Protein AF-A0A7V4KBK3-F1 (afdb_monomer)

Sequence (94 aa):
PNIQVVQTILKELGKPESLIRFVTDRPGHDLRYAIDSSKIEKELGWKPKVKFEEGIRETIEWYVKNEKWWREILSGEYMRIADNVLSTILSDVQ

Structure (mmCIF, N/CA/C/O backbone):
data_AF-A0A7V4KBK3-F1
#
_entry.id   AF-A0A7V4KBK3-F1
#
loop_
_atom_site.group_PDB
_atom_site.id
_atom_site.type_symbol
_atom_site.label_atom_id
_atom_site.label_alt_id
_atom_site.label_comp_id
_atom_site.label_asym_id
_atom_site.label_entity_id
_atom_site.label_seq_id
_atom_site.pdbx_PDB_ins_code
_atom_site.Cartn_x
_atom_site.Cartn_y
_atom_site.Cartn_z
_atom_site.occupancy
_atom_site.B_iso_or_equiv
_atom_site.auth_seq_id
_atom_site.auth_comp_id
_atom_site.auth_asym_id
_atom_site.auth_atom_id
_atom_site.pdbx_PDB_model_num
ATOM 1 N N . PRO A 1 1 ? -4.357 -11.164 2.224 1.00 69.56 1 PRO A N 1
ATOM 2 C CA . PRO A 1 1 ? -3.046 -11.860 2.135 1.00 69.56 1 PRO A CA 1
ATOM 3 C C . PRO A 1 1 ? -2.164 -11.203 1.065 1.00 69.56 1 PRO A C 1
ATOM 5 O O . PRO A 1 1 ? -2.722 -10.696 0.098 1.00 69.56 1 PRO A O 1
ATOM 8 N N . ASN A 1 2 ? -0.833 -11.205 1.217 1.00 84.56 2 ASN A N 1
ATOM 9 C CA . ASN A 1 2 ? 0.103 -10.473 0.336 1.00 84.56 2 ASN A CA 1
ATOM 10 C C . ASN A 1 2 ? -0.108 -10.754 -1.163 1.00 84.56 2 ASN A C 1
ATOM 12 O O . ASN A 1 2 ? 0.025 -9.856 -1.990 1.00 84.56 2 ASN A O 1
ATOM 16 N N . ILE A 1 3 ? -0.533 -11.972 -1.511 1.00 93.19 3 ILE A N 1
ATOM 17 C CA . ILE A 1 3 ? -0.838 -12.355 -2.894 1.00 93.19 3 ILE A CA 1
ATOM 18 C C . ILE A 1 3 ? -1.954 -11.510 -3.534 1.00 93.19 3 ILE A C 1
ATOM 20 O O . ILE A 1 3 ? -1.848 -11.157 -4.703 1.00 93.19 3 ILE A O 1
ATOM 24 N N . GLN A 1 4 ? -2.975 -11.101 -2.770 1.00 93.56 4 GLN A N 1
ATOM 25 C CA . GLN A 1 4 ? -4.082 -10.279 -3.282 1.00 93.56 4 GLN A CA 1
ATOM 26 C C . GLN A 1 4 ? -3.615 -8.878 -3.697 1.00 93.56 4 GLN A C 1
ATOM 28 O O . GLN A 1 4 ? -4.167 -8.298 -4.632 1.00 93.56 4 GLN A O 1
ATOM 33 N N . VAL A 1 5 ? -2.579 -8.345 -3.039 1.00 95.56 5 VAL A N 1
ATOM 34 C CA . VAL A 1 5 ? -1.977 -7.057 -3.414 1.00 95.56 5 VAL A CA 1
ATOM 35 C C . VAL A 1 5 ? -1.296 -7.188 -4.776 1.00 95.56 5 VAL A C 1
ATOM 37 O O . VAL A 1 5 ? -1.544 -6.381 -5.666 1.00 95.56 5 VAL A O 1
ATOM 40 N N . VAL A 1 6 ? -0.511 -8.253 -4.978 1.00 95.81 6 VAL A N 1
ATOM 41 C CA . VAL A 1 6 ? 0.165 -8.527 -6.259 1.00 95.81 6 VAL A CA 1
ATOM 42 C C . VAL A 1 6 ? -0.845 -8.754 -7.385 1.00 95.81 6 VAL A C 1
ATOM 44 O O . VAL A 1 6 ? -0.700 -8.182 -8.462 1.00 95.81 6 VAL A O 1
ATOM 47 N N . GLN A 1 7 ? -1.897 -9.537 -7.136 1.00 96.31 7 GLN A N 1
ATOM 48 C CA . GLN A 1 7 ? -2.970 -9.770 -8.108 1.00 96.31 7 GLN A CA 1
ATOM 49 C C . GLN A 1 7 ? -3.685 -8.470 -8.490 1.00 96.31 7 GLN A C 1
ATOM 51 O O . GLN A 1 7 ? -3.927 -8.231 -9.672 1.00 96.31 7 GLN A O 1
ATOM 56 N N . THR A 1 8 ? -3.964 -7.597 -7.514 1.00 95.75 8 THR A N 1
ATOM 57 C CA . THR A 1 8 ? -4.534 -6.266 -7.775 1.00 95.75 8 THR A CA 1
ATOM 58 C C . THR A 1 8 ? -3.615 -5.440 -8.674 1.00 95.75 8 THR A C 1
ATOM 60 O O . THR A 1 8 ? -4.077 -4.904 -9.676 1.00 95.75 8 THR A O 1
ATOM 63 N N . ILE A 1 9 ? -2.310 -5.402 -8.387 1.00 96.94 9 ILE A N 1
ATOM 64 C CA . ILE A 1 9 ? -1.335 -4.671 -9.212 1.00 96.94 9 ILE A CA 1
ATOM 65 C C . ILE A 1 9 ? -1.314 -5.198 -10.652 1.00 96.94 9 ILE A C 1
ATOM 67 O O . ILE A 1 9 ? -1.377 -4.415 -11.598 1.00 96.94 9 ILE A O 1
ATOM 71 N N . LEU A 1 10 ? -1.251 -6.520 -10.836 1.00 97.69 10 LEU A N 1
ATOM 72 C CA . LEU A 1 10 ? -1.236 -7.128 -12.168 1.00 97.69 10 LEU A CA 1
ATOM 73 C C . LEU A 1 10 ? -2.523 -6.826 -12.936 1.00 97.69 10 LEU A C 1
ATOM 75 O O . LEU A 1 10 ? -2.455 -6.462 -14.109 1.00 97.69 10 LEU A O 1
ATOM 79 N N . LYS A 1 11 ? -3.678 -6.909 -12.270 1.00 96.75 11 LYS A N 1
ATOM 80 C CA . LYS A 1 11 ? -4.974 -6.573 -12.859 1.00 96.75 11 LYS A CA 1
ATOM 81 C C . LYS A 1 11 ? -5.029 -5.117 -13.325 1.00 96.75 11 LYS A C 1
ATOM 83 O O . LYS A 1 11 ? -5.375 -4.882 -14.479 1.00 96.75 11 LYS A O 1
ATOM 88 N N . GLU A 1 12 ? -4.673 -4.160 -12.467 1.00 96.25 12 GLU A N 1
ATOM 89 C CA . GLU A 1 12 ? -4.701 -2.728 -12.813 1.00 96.25 1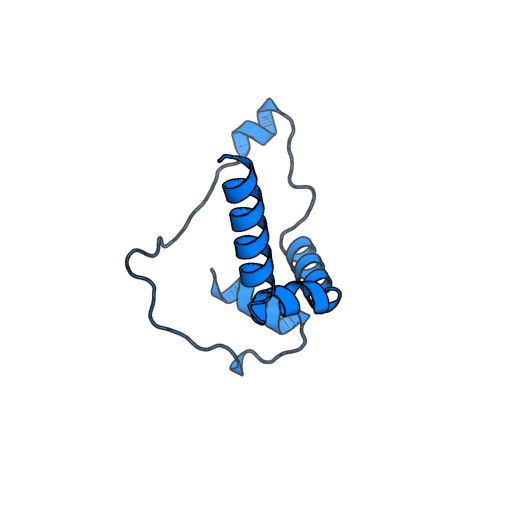2 GLU A CA 1
ATOM 90 C C . GLU A 1 12 ? -3.709 -2.393 -13.947 1.00 96.25 12 GLU A C 1
ATOM 92 O O . GLU A 1 12 ? -3.978 -1.520 -14.765 1.00 96.25 12 GLU A O 1
ATOM 97 N N . LEU A 1 13 ? -2.595 -3.127 -14.061 1.00 97.12 13 LEU A N 1
ATOM 98 C CA . LEU A 1 13 ? -1.615 -2.973 -15.147 1.00 97.12 13 LEU A CA 1
ATOM 99 C C . LEU A 1 13 ? -1.932 -3.796 -16.413 1.00 97.12 13 LEU A C 1
ATOM 101 O O . LEU A 1 13 ? -1.135 -3.792 -17.358 1.00 97.12 13 LEU A O 1
ATOM 105 N N . GLY A 1 14 ? -3.041 -4.542 -16.440 1.00 97.50 14 GLY A N 1
ATOM 106 C CA . GLY A 1 14 ? -3.398 -5.418 -17.561 1.00 97.50 14 GLY A CA 1
ATOM 107 C C . GLY A 1 14 ? -2.372 -6.531 -17.817 1.00 97.50 14 GLY A C 1
ATOM 108 O O . GLY A 1 14 ? -2.069 -6.855 -18.967 1.00 97.50 14 GLY A O 1
ATOM 109 N N . LYS A 1 15 ? -1.780 -7.086 -16.756 1.00 98.00 15 LYS A N 1
ATOM 110 C CA . LYS A 1 15 ? -0.750 -8.1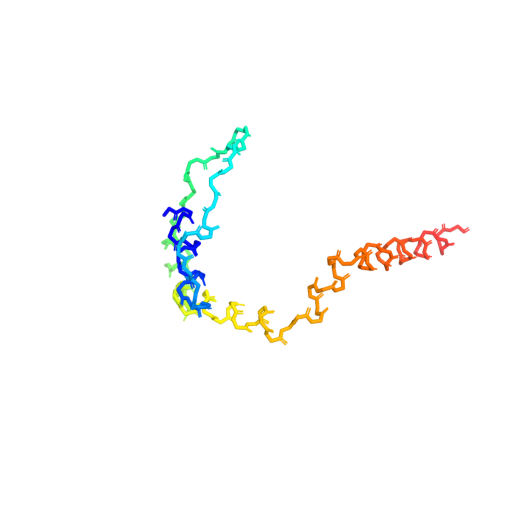31 -16.808 1.00 98.00 15 LYS A CA 1
ATOM 111 C C . LYS A 1 15 ? -1.289 -9.478 -16.316 1.00 98.00 15 LYS A C 1
ATOM 113 O O . LYS A 1 15 ? -2.136 -9.512 -15.426 1.00 98.00 15 LYS A O 1
ATOM 118 N N . PRO A 1 16 ? -0.795 -10.602 -16.862 1.00 97.75 16 PRO A N 1
ATOM 119 C CA . PRO A 1 16 ? -1.250 -11.919 -16.442 1.00 97.75 16 PRO A CA 1
ATOM 120 C C . PRO A 1 16 ? -0.639 -12.329 -15.094 1.00 97.75 16 PRO A C 1
ATOM 122 O O . PRO A 1 16 ? 0.526 -12.045 -14.811 1.00 97.75 16 PRO A O 1
ATOM 125 N N . GLU A 1 17 ? -1.390 -13.103 -14.305 1.00 97.69 17 GLU A N 1
ATOM 126 C CA . GLU A 1 17 ? -0.906 -13.702 -13.047 1.00 97.69 17 GLU A CA 1
ATOM 127 C C . GLU A 1 17 ? 0.257 -14.690 -13.249 1.00 97.69 17 GLU A C 1
ATOM 129 O O . GLU A 1 17 ? 0.991 -14.986 -12.309 1.00 97.69 17 GLU A O 1
ATOM 134 N N . SER A 1 18 ? 0.514 -15.138 -14.484 1.00 97.69 18 SER A N 1
ATOM 135 C CA . SER A 1 18 ? 1.669 -15.981 -14.826 1.00 97.69 18 SER A CA 1
ATOM 136 C C . SER A 1 18 ? 3.030 -15.310 -14.588 1.00 97.69 18 SER A C 1
ATOM 138 O O . SER A 1 18 ? 4.054 -16.002 -14.589 1.00 97.69 18 SER A O 1
ATOM 140 N N . LEU A 1 19 ? 3.060 -13.991 -14.362 1.00 96.62 19 LEU A N 1
ATOM 141 C CA . LEU A 1 19 ? 4.256 -13.250 -13.949 1.00 96.62 19 LEU A CA 1
ATOM 142 C C . LEU A 1 19 ? 4.608 -13.438 -12.466 1.00 96.62 19 LEU A C 1
ATOM 144 O O . LEU A 1 19 ? 5.721 -13.101 -12.066 1.00 96.62 19 LEU A O 1
ATOM 148 N N . ILE A 1 20 ? 3.704 -13.986 -11.649 1.00 95.88 20 ILE A N 1
ATOM 149 C CA . ILE A 1 20 ? 3.972 -14.242 -10.233 1.00 95.88 20 ILE A CA 1
ATOM 150 C C . ILE A 1 20 ? 5.052 -15.326 -10.109 1.00 95.88 20 ILE A C 1
ATOM 152 O O . ILE A 1 20 ? 5.019 -16.373 -10.767 1.00 95.88 20 ILE A O 1
ATOM 156 N N . ARG A 1 21 ? 6.039 -15.062 -9.251 1.00 94.38 21 ARG A N 1
ATOM 157 C CA . ARG A 1 21 ? 7.101 -15.998 -8.879 1.00 94.38 21 ARG A CA 1
ATOM 158 C C . ARG A 1 21 ? 7.175 -16.061 -7.365 1.00 94.38 21 ARG A C 1
ATOM 160 O O . ARG A 1 21 ? 7.386 -15.044 -6.711 1.00 94.38 21 ARG A O 1
ATOM 167 N N . PHE A 1 22 ? 6.988 -17.255 -6.820 1.00 92.75 22 PHE A N 1
ATOM 168 C CA . PHE A 1 22 ? 7.208 -17.495 -5.403 1.00 92.75 22 PHE A CA 1
ATOM 169 C C . PHE A 1 22 ? 8.709 -17.591 -5.158 1.00 92.75 22 PHE A C 1
ATOM 171 O O . PHE A 1 22 ? 9.416 -18.313 -5.860 1.00 92.75 22 PHE A O 1
ATOM 178 N N . VAL A 1 23 ? 9.182 -16.832 -4.182 1.00 90.69 23 VAL A N 1
ATOM 179 C CA . VAL A 1 23 ? 10.573 -16.835 -3.732 1.00 90.69 23 VAL A CA 1
ATOM 180 C C . VAL A 1 23 ? 10.631 -17.388 -2.316 1.00 90.69 23 VAL A C 1
ATOM 182 O O . VAL A 1 23 ? 9.608 -17.442 -1.630 1.00 90.69 23 VAL A O 1
ATOM 185 N N . THR A 1 24 ? 11.817 -17.817 -1.888 1.00 91.31 24 THR A N 1
ATOM 186 C CA . THR A 1 24 ? 12.040 -18.270 -0.513 1.00 91.31 24 THR A CA 1
ATOM 187 C C . THR A 1 24 ? 11.593 -17.195 0.470 1.00 91.31 24 THR A C 1
ATOM 189 O O . THR A 1 24 ? 11.909 -16.017 0.294 1.00 91.31 24 THR A O 1
ATOM 192 N N . ASP A 1 25 ? 10.853 -17.610 1.494 1.00 89.50 25 ASP A N 1
ATOM 193 C CA . ASP A 1 25 ? 10.341 -16.689 2.499 1.00 89.50 25 ASP A CA 1
ATOM 194 C C . ASP A 1 25 ? 11.473 -16.095 3.351 1.00 89.50 25 ASP A C 1
ATOM 196 O O . ASP A 1 25 ? 12.544 -16.691 3.517 1.00 89.50 25 ASP A O 1
ATOM 200 N N . ARG A 1 26 ? 11.240 -14.904 3.902 1.00 90.50 26 ARG A N 1
ATOM 201 C CA . ARG A 1 26 ? 12.211 -14.234 4.768 1.00 90.50 26 ARG A CA 1
ATOM 202 C C . ARG A 1 26 ? 12.241 -14.931 6.138 1.00 90.50 26 ARG A C 1
ATOM 204 O O . ARG A 1 26 ? 11.184 -15.104 6.744 1.00 90.50 26 ARG A O 1
ATOM 211 N N . PRO A 1 27 ? 13.422 -15.259 6.697 1.00 92.75 27 PRO A N 1
ATOM 212 C CA . PRO A 1 27 ? 13.509 -15.732 8.076 1.00 92.75 27 PRO A CA 1
ATOM 213 C C . PRO A 1 27 ? 12.869 -14.729 9.048 1.00 92.75 27 PRO A C 1
ATOM 215 O O . PRO A 1 27 ? 13.216 -13.546 9.033 1.00 92.75 27 PRO A O 1
ATOM 218 N N . GLY A 1 28 ? 11.937 -15.200 9.880 1.00 89.88 28 GLY A N 1
ATOM 219 C CA . GLY A 1 28 ? 11.215 -14.358 10.840 1.00 89.88 28 GLY A CA 1
ATOM 220 C C . GLY A 1 28 ? 10.117 -13.481 10.228 1.00 89.88 28 GLY A C 1
ATOM 221 O O . GLY A 1 28 ? 9.812 -12.428 10.776 1.00 89.88 28 GLY A O 1
ATOM 222 N N . HIS A 1 29 ? 9.546 -13.863 9.082 1.00 89.12 29 HIS A N 1
ATOM 223 C CA . HIS A 1 29 ? 8.407 -13.151 8.508 1.00 89.12 29 HIS A CA 1
ATOM 224 C C . HIS A 1 29 ? 7.155 -13.319 9.382 1.00 89.12 29 HIS A C 1
ATOM 226 O O . HIS A 1 29 ? 6.608 -14.415 9.512 1.00 89.12 29 HIS A O 1
ATOM 232 N N . ASP A 1 30 ? 6.697 -12.216 9.975 1.00 91.06 30 ASP A N 1
ATOM 233 C CA . ASP A 1 30 ? 5.453 -12.196 10.738 1.00 91.06 30 ASP A CA 1
ATOM 234 C C . ASP A 1 30 ? 4.250 -12.467 9.825 1.00 91.06 30 ASP A C 1
ATOM 236 O O . ASP A 1 30 ? 4.079 -11.850 8.774 1.00 91.06 30 ASP A O 1
ATOM 240 N N . LEU A 1 31 ? 3.379 -13.386 10.251 1.00 87.50 31 LEU A N 1
ATOM 241 C CA . LEU A 1 31 ? 2.263 -13.868 9.431 1.00 87.50 31 LEU A CA 1
ATOM 242 C C . LEU A 1 31 ? 1.177 -12.811 9.203 1.00 87.50 31 LEU A C 1
ATOM 244 O O . LEU A 1 31 ? 0.530 -12.790 8.152 1.00 87.50 31 LEU A O 1
ATOM 248 N N . ARG A 1 32 ? 0.902 -11.981 10.215 1.00 92.31 32 ARG A N 1
ATOM 249 C CA . ARG A 1 32 ? -0.191 -11.009 10.171 1.00 92.31 32 ARG A CA 1
ATOM 250 C C . ARG A 1 32 ? 0.029 -9.870 11.153 1.00 92.31 32 ARG A C 1
ATOM 252 O O . ARG A 1 32 ? 0.110 -10.094 12.356 1.00 92.31 32 ARG A O 1
ATOM 259 N N . TYR A 1 33 ? -0.061 -8.653 10.632 1.00 93.12 33 TYR A N 1
ATOM 260 C CA . TYR A 1 33 ? -0.311 -7.461 11.432 1.00 93.12 33 TYR A CA 1
ATOM 261 C C . TYR A 1 33 ? -1.772 -7.040 11.291 1.00 93.12 33 TYR A C 1
ATOM 263 O O . TYR A 1 33 ? -2.360 -7.117 10.209 1.00 93.12 33 TYR A O 1
ATOM 271 N N . ALA A 1 34 ? -2.366 -6.609 12.397 1.00 94.94 34 ALA A N 1
ATOM 272 C CA . ALA A 1 34 ? -3.695 -6.023 12.431 1.00 94.94 34 ALA A CA 1
ATOM 273 C C . ALA A 1 34 ? -3.724 -4.940 13.510 1.00 94.94 34 ALA A C 1
ATOM 275 O O . ALA A 1 34 ? -3.137 -5.110 14.577 1.00 94.94 34 ALA A O 1
ATOM 276 N N . ILE A 1 35 ? -4.402 -3.834 13.218 1.00 96.06 35 ILE A N 1
ATOM 277 C CA . ILE A 1 35 ? -4.575 -2.708 14.134 1.00 96.06 35 ILE A CA 1
ATOM 278 C C . ILE A 1 35 ? -6.074 -2.511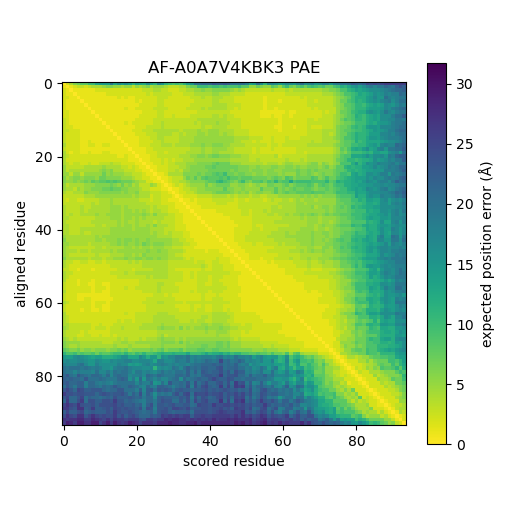 14.342 1.00 96.06 35 ILE A C 1
ATOM 280 O O . ILE A 1 35 ? -6.834 -2.516 13.376 1.00 96.06 35 ILE A O 1
ATOM 284 N N . ASP A 1 36 ? -6.480 -2.327 15.597 1.00 97.00 36 ASP A N 1
ATOM 285 C CA . ASP A 1 36 ? -7.809 -1.829 15.946 1.00 97.00 36 ASP A CA 1
ATOM 286 C C . ASP A 1 36 ? -7.776 -0.293 16.001 1.00 97.00 36 ASP A C 1
ATOM 288 O O . ASP A 1 36 ? -7.137 0.301 16.873 1.00 97.00 36 ASP A O 1
ATOM 292 N N . SER A 1 37 ? -8.454 0.354 15.053 1.00 96.88 37 SER A N 1
ATOM 293 C CA . SER A 1 37 ? -8.560 1.814 14.957 1.00 96.88 37 SER A CA 1
ATOM 294 C C . SER A 1 37 ? -9.685 2.413 15.810 1.00 96.88 37 SER A C 1
ATOM 296 O O . SER A 1 37 ? -9.848 3.633 15.834 1.00 96.88 37 SER A O 1
ATOM 298 N N . SER A 1 38 ? -10.427 1.609 16.580 1.00 98.00 38 SER A N 1
ATOM 299 C CA . SER A 1 38 ? -11.604 2.070 17.332 1.00 98.00 38 SER A CA 1
ATOM 300 C C . SER A 1 38 ? -11.320 3.251 18.263 1.00 98.00 38 SER A C 1
ATOM 302 O O . SER A 1 38 ? -12.185 4.104 18.455 1.00 98.00 38 SER A O 1
ATOM 304 N N . LYS A 1 39 ? -10.125 3.318 18.866 1.00 98.19 39 LYS A N 1
ATOM 305 C CA . LYS A 1 39 ? -9.771 4.400 19.795 1.00 98.19 39 LYS A CA 1
ATOM 306 C C . LYS A 1 39 ? -9.690 5.754 19.087 1.00 98.19 39 LYS A C 1
ATOM 308 O O . LYS A 1 39 ? -10.338 6.702 19.516 1.00 98.19 39 LYS A O 1
ATOM 313 N N . ILE A 1 40 ? -8.936 5.836 17.990 1.00 98.31 40 ILE A N 1
ATOM 314 C CA . ILE A 1 40 ? -8.747 7.092 17.251 1.00 98.31 40 ILE A CA 1
ATOM 315 C C . ILE A 1 40 ? -10.043 7.539 16.558 1.00 98.31 40 ILE A C 1
ATOM 317 O O . ILE A 1 40 ? -10.330 8.735 16.491 1.00 98.31 40 ILE A O 1
ATOM 321 N N . GLU A 1 41 ? -10.868 6.586 16.118 1.00 98.12 41 GLU A N 1
ATOM 322 C CA . GLU A 1 41 ? -12.192 6.867 15.561 1.00 98.12 41 GLU A CA 1
ATOM 323 C C . GLU A 1 41 ? -13.130 7.495 16.597 1.00 98.12 41 GLU A C 1
ATOM 325 O O . GLU A 1 41 ? -13.825 8.463 16.292 1.00 98.12 41 GLU A O 1
ATOM 330 N N . LYS A 1 42 ? -13.137 6.975 17.832 1.00 98.31 42 LYS A N 1
ATOM 331 C CA . LYS A 1 42 ? -14.003 7.468 18.914 1.00 98.31 42 LYS A CA 1
ATOM 332 C C . LYS A 1 42 ? -13.513 8.778 19.517 1.00 98.31 42 LYS A C 1
ATOM 334 O O . LYS A 1 42 ? -14.319 9.671 19.748 1.00 98.31 42 LYS A O 1
ATOM 339 N N . GLU A 1 43 ? -12.218 8.881 19.801 1.00 98.50 43 GLU A N 1
ATOM 340 C CA . GLU A 1 43 ? -11.663 10.014 20.550 1.00 98.50 43 GLU A CA 1
ATOM 341 C C . GLU A 1 43 ? -11.407 11.232 19.662 1.00 98.50 43 GLU A C 1
ATOM 343 O O . GLU A 1 43 ? -11.595 12.360 20.108 1.00 98.50 43 GLU A O 1
ATOM 348 N N . LEU A 1 44 ? -10.999 11.017 18.406 1.00 98.38 44 LEU A N 1
ATOM 349 C CA . LEU A 1 44 ? -10.606 12.099 17.496 1.00 98.38 44 LEU A CA 1
ATOM 350 C C .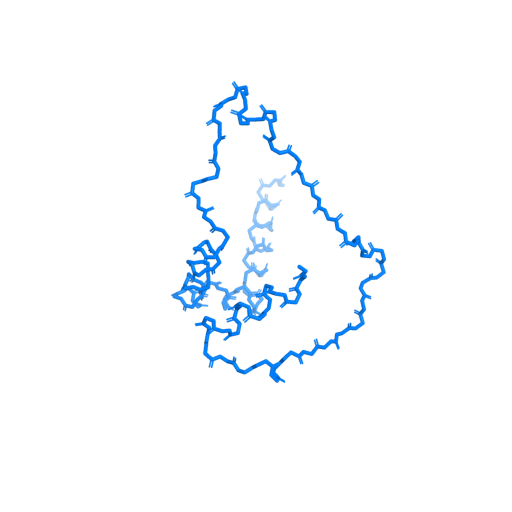 LEU A 1 44 ? -11.522 12.226 16.273 1.00 98.38 44 LEU A C 1
ATOM 352 O O . LEU A 1 44 ? -11.311 13.108 15.442 1.00 98.38 44 LEU A O 1
ATOM 356 N N . GLY A 1 45 ? -12.512 11.342 16.116 1.00 97.69 45 GLY A N 1
ATOM 357 C CA . GLY A 1 45 ? -13.396 11.340 14.947 1.00 97.69 45 GLY A CA 1
ATOM 358 C C . GLY A 1 45 ? -12.683 10.991 13.638 1.00 97.69 45 GLY A C 1
ATOM 359 O O . GLY A 1 45 ? -13.238 11.217 12.560 1.00 97.69 45 GLY A O 1
ATOM 360 N N . TRP A 1 46 ? -11.453 10.469 13.706 1.00 98.06 46 TRP A N 1
ATOM 361 C CA . TRP A 1 46 ? -10.703 10.073 12.520 1.00 98.06 46 TRP A CA 1
ATOM 362 C C . TRP A 1 46 ? -11.441 8.957 11.787 1.00 98.06 46 TRP A C 1
ATOM 364 O O . TRP A 1 46 ? -11.971 8.047 12.413 1.00 98.06 46 TRP A O 1
ATOM 374 N N . LYS A 1 47 ? -11.447 9.005 10.456 1.00 96.62 47 LYS A N 1
ATOM 375 C CA . LYS A 1 47 ? -11.911 7.912 9.599 1.00 96.62 47 LYS A CA 1
ATOM 376 C C . LYS A 1 47 ? -11.016 7.825 8.366 1.00 96.62 47 LYS A C 1
ATOM 378 O O . LYS A 1 47 ? -10.557 8.873 7.892 1.00 96.62 47 LYS A O 1
ATOM 383 N N . PRO A 1 48 ? -10.785 6.621 7.813 1.00 95.69 48 PRO A N 1
ATOM 384 C CA . PRO A 1 48 ? -10.093 6.494 6.541 1.00 95.69 48 PRO A CA 1
ATOM 385 C C . PRO A 1 48 ? -10.887 7.236 5.462 1.00 95.69 48 PRO A C 1
ATOM 387 O O . PRO A 1 48 ? -12.081 7.002 5.280 1.00 95.69 48 PRO A O 1
ATOM 390 N N . LYS A 1 49 ? -10.221 8.159 4.765 1.00 96.88 49 LYS A N 1
ATOM 391 C CA . LYS A 1 49 ? -10.826 8.917 3.659 1.00 96.88 49 LYS A CA 1
ATOM 392 C C . LYS A 1 49 ? -10.789 8.159 2.335 1.00 96.88 49 LYS A C 1
ATOM 394 O O . LYS A 1 49 ? -11.613 8.425 1.475 1.00 96.88 49 LYS A O 1
ATOM 399 N N . VAL A 1 50 ? -9.838 7.238 2.196 1.00 97.00 50 VAL A N 1
ATOM 400 C CA . VAL A 1 50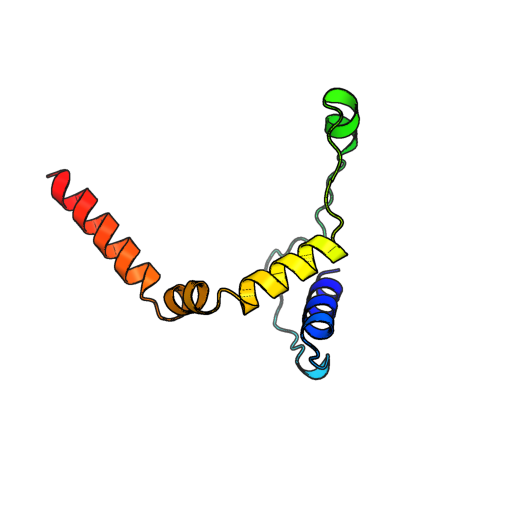 ? -9.532 6.519 0.958 1.00 97.00 50 VAL A CA 1
ATOM 401 C C . VAL A 1 50 ? -9.641 5.026 1.232 1.00 97.00 50 VAL A C 1
ATOM 403 O O . VAL A 1 50 ? -9.120 4.535 2.239 1.00 97.00 50 VAL A O 1
ATOM 406 N N . LYS A 1 51 ? -10.342 4.305 0.355 1.00 95.81 51 LYS A N 1
ATOM 407 C CA . LYS A 1 51 ? -10.414 2.838 0.414 1.00 95.81 51 LYS A CA 1
ATOM 408 C C . LYS A 1 51 ? -9.139 2.228 -0.155 1.00 95.81 51 LYS A C 1
ATOM 410 O O . LYS A 1 51 ? -8.471 2.844 -0.980 1.00 95.81 51 LYS A O 1
ATOM 415 N N . PHE A 1 52 ? -8.819 0.996 0.235 1.00 93.94 52 PHE A N 1
ATOM 416 C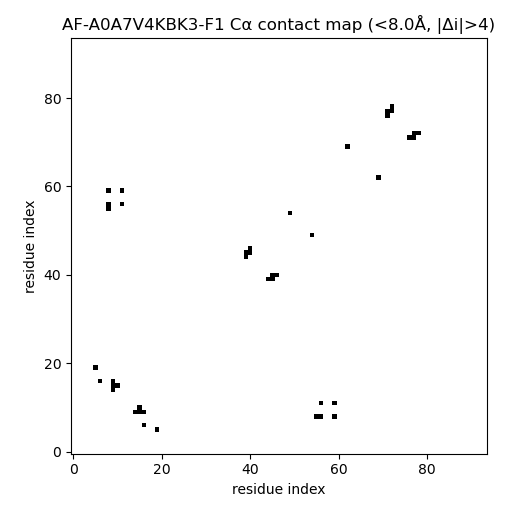 CA . PHE A 1 52 ? -7.612 0.330 -0.255 1.00 93.94 52 PHE A CA 1
ATOM 417 C C . PHE A 1 52 ? -7.581 0.238 -1.788 1.00 93.94 52 PHE A C 1
ATOM 419 O O . PHE A 1 52 ? -6.561 0.551 -2.391 1.00 93.94 52 PHE A O 1
ATOM 426 N N . GLU A 1 53 ? -8.700 -0.127 -2.417 1.00 93.75 53 GLU A N 1
ATOM 427 C CA . GLU A 1 53 ? -8.816 -0.308 -3.870 1.00 93.75 53 GLU A CA 1
ATOM 428 C C . GLU A 1 53 ? -8.607 0.996 -4.652 1.00 93.75 53 GLU A C 1
ATOM 430 O O . GLU A 1 53 ? -8.069 0.987 -5.755 1.00 93.75 53 GLU A O 1
ATOM 435 N N . GLU A 1 54 ? -9.031 2.120 -4.078 1.00 96.50 54 GLU A N 1
ATOM 436 C CA . GL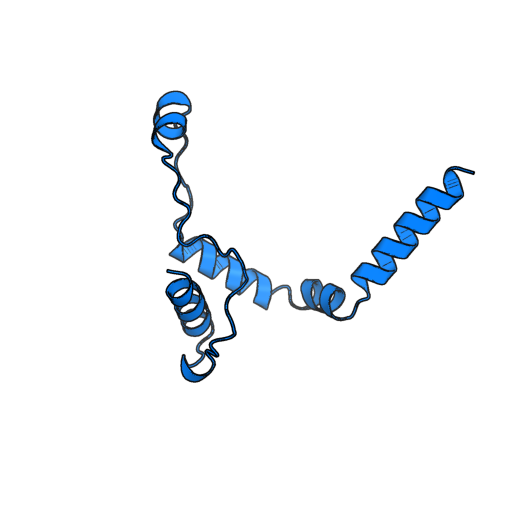U A 1 54 ? -8.827 3.452 -4.647 1.00 96.50 54 GLU A CA 1
ATOM 437 C C . GLU A 1 54 ? -7.367 3.877 -4.481 1.00 96.50 54 GLU A C 1
ATOM 439 O O . GLU A 1 54 ? -6.687 4.163 -5.465 1.00 96.50 54 GLU A O 1
ATOM 444 N N . GLY A 1 55 ? -6.848 3.799 -3.252 1.00 97.62 55 GLY A N 1
ATOM 445 C CA . GLY A 1 55 ? -5.480 4.203 -2.942 1.00 97.62 55 GLY A CA 1
ATOM 446 C C . GLY A 1 55 ? -4.428 3.387 -3.696 1.00 97.62 55 GLY A C 1
ATOM 447 O O . GLY A 1 55 ? -3.439 3.949 -4.167 1.00 97.62 55 GLY A O 1
ATOM 448 N N . ILE A 1 56 ? -4.630 2.074 -3.867 1.00 97.12 56 ILE A N 1
ATOM 449 C CA . ILE A 1 56 ? -3.691 1.235 -4.624 1.00 97.12 56 ILE A CA 1
ATOM 450 C C . ILE A 1 56 ? -3.701 1.579 -6.117 1.00 97.12 56 ILE A C 1
ATOM 452 O O . ILE A 1 56 ? -2.630 1.617 -6.720 1.00 97.12 56 ILE A O 1
ATOM 456 N N . ARG A 1 57 ? -4.861 1.903 -6.707 1.00 96.69 57 ARG A N 1
ATOM 457 C CA . ARG A 1 57 ? -4.944 2.354 -8.103 1.00 96.69 57 ARG A CA 1
ATOM 458 C C . ARG A 1 57 ? -4.210 3.674 -8.296 1.00 96.69 57 ARG A C 1
ATOM 460 O O . ARG A 1 57 ? -3.351 3.764 -9.168 1.00 96.69 57 ARG A O 1
ATOM 467 N N . GLU A 1 58 ? -4.504 4.668 -7.461 1.00 97.94 58 GLU A N 1
ATOM 468 C CA . GLU A 1 58 ? -3.840 5.976 -7.518 1.00 97.94 58 GLU A CA 1
ATOM 469 C C . GLU A 1 58 ? -2.325 5.844 -7.339 1.00 97.94 58 GLU A C 1
ATOM 471 O O . GLU A 1 58 ? -1.550 6.481 -8.052 1.00 97.94 58 GLU A O 1
ATOM 476 N N . THR A 1 59 ? -1.894 4.956 -6.439 1.00 98.31 59 THR A N 1
ATOM 477 C CA . THR A 1 59 ? -0.475 4.647 -6.244 1.00 98.31 59 THR A CA 1
ATOM 478 C C . THR A 1 59 ? 0.138 4.068 -7.518 1.00 98.31 59 THR A C 1
ATOM 480 O O . THR A 1 59 ? 1.161 4.569 -7.980 1.00 98.31 59 THR A O 1
ATOM 483 N N . ILE A 1 60 ? -0.478 3.050 -8.128 1.00 97.81 60 ILE A N 1
ATOM 484 C CA . ILE A 1 60 ? 0.016 2.441 -9.376 1.00 97.81 60 ILE A CA 1
ATOM 485 C C . ILE A 1 60 ? 0.123 3.493 -10.483 1.00 97.81 60 ILE A C 1
ATOM 487 O O . ILE A 1 60 ? 1.165 3.599 -11.134 1.00 97.81 60 ILE A O 1
ATOM 491 N N . GLU A 1 61 ? -0.917 4.306 -10.671 1.00 97.69 61 GLU A N 1
ATOM 492 C CA . GLU A 1 61 ? -0.905 5.388 -11.653 1.00 97.69 61 GLU A CA 1
ATOM 493 C C . GLU A 1 61 ? 0.222 6.387 -11.403 1.00 97.69 61 GLU A C 1
ATOM 495 O O . GLU A 1 61 ? 0.877 6.824 -12.352 1.00 97.69 61 GLU A O 1
ATOM 500 N N . TRP A 1 62 ? 0.464 6.746 -10.142 1.00 98.50 62 TRP A N 1
ATOM 501 C CA . TRP A 1 62 ? 1.549 7.644 -9.781 1.00 98.50 62 TRP A CA 1
ATOM 502 C C . TRP A 1 62 ? 2.903 7.054 -10.185 1.00 98.50 62 TRP A C 1
ATOM 504 O O . TRP A 1 62 ? 3.684 7.745 -10.834 1.00 98.50 62 TRP A O 1
ATOM 514 N N . TYR A 1 63 ? 3.172 5.775 -9.904 1.00 98.19 63 TYR A N 1
ATOM 515 C CA . TYR A 1 63 ? 4.436 5.136 -10.298 1.00 98.19 63 TYR A CA 1
ATOM 516 C C . TYR A 1 63 ? 4.615 5.055 -11.818 1.00 98.19 63 TYR A C 1
ATOM 518 O O . TYR A 1 63 ? 5.727 5.247 -12.309 1.00 98.19 63 TYR A O 1
ATOM 526 N N . VAL A 1 64 ? 3.538 4.814 -12.570 1.00 96.94 64 VAL A N 1
ATOM 527 C CA . VAL A 1 64 ? 3.578 4.819 -14.042 1.00 96.94 64 VAL A CA 1
ATOM 528 C C . VAL A 1 64 ? 3.871 6.225 -14.577 1.00 96.94 64 VAL A C 1
ATOM 530 O O . VAL A 1 64 ? 4.711 6.387 -15.456 1.00 96.94 64 VAL A O 1
ATOM 533 N N . LYS A 1 65 ? 3.220 7.258 -14.029 1.00 98.31 65 LYS A N 1
ATOM 534 C CA . LYS A 1 65 ? 3.391 8.658 -14.460 1.00 98.31 65 LYS A CA 1
ATOM 535 C C . LYS A 1 65 ? 4.743 9.254 -14.042 1.00 98.31 65 LYS A C 1
ATOM 537 O O . LYS A 1 65 ? 5.239 10.156 -14.710 1.00 98.31 65 LYS A O 1
ATOM 542 N N . ASN A 1 66 ? 5.347 8.754 -12.965 1.00 98.00 66 ASN A N 1
ATOM 543 C CA . ASN A 1 66 ? 6.588 9.277 -12.382 1.00 98.00 66 ASN A CA 1
ATOM 544 C C . ASN A 1 66 ? 7.789 8.355 -12.641 1.00 98.00 66 ASN A C 1
ATOM 546 O O . ASN A 1 66 ? 8.655 8.180 -11.788 1.00 98.00 66 ASN A O 1
ATOM 550 N N . GLU A 1 67 ? 7.867 7.783 -13.843 1.00 96.62 67 GLU A N 1
ATOM 551 C CA . GLU A 1 67 ? 8.930 6.858 -14.244 1.00 96.62 67 GLU A CA 1
ATOM 552 C C . GLU A 1 67 ? 10.344 7.404 -14.028 1.00 96.62 67 GLU A C 1
ATOM 554 O O . GLU A 1 67 ? 11.209 6.715 -13.488 1.00 96.62 67 GLU A O 1
ATOM 559 N N . LYS A 1 68 ? 10.566 8.673 -14.380 1.00 94.50 68 LYS A N 1
ATOM 560 C CA . LYS A 1 68 ? 11.854 9.342 -14.174 1.00 94.50 68 LYS A CA 1
ATOM 561 C C . LYS A 1 68 ? 12.317 9.267 -12.713 1.00 94.50 68 LYS A C 1
ATOM 563 O O . LYS A 1 68 ? 13.477 8.956 -12.468 1.00 94.50 68 LYS A O 1
ATOM 568 N N . TRP A 1 69 ? 11.402 9.492 -11.768 1.00 93.81 69 TRP A N 1
ATOM 569 C CA . TRP A 1 69 ? 11.711 9.549 -10.339 1.00 93.81 69 TRP A CA 1
ATOM 570 C C . TRP A 1 69 ? 12.305 8.232 -9.828 1.00 93.81 69 TRP A C 1
ATOM 572 O O . TRP A 1 69 ? 13.387 8.227 -9.248 1.00 93.81 69 TRP A O 1
ATOM 582 N N . TRP A 1 70 ? 11.650 7.094 -10.083 1.00 93.44 70 TRP A N 1
ATOM 583 C CA . TRP A 1 70 ? 12.173 5.813 -9.594 1.00 93.44 70 TRP A CA 1
ATOM 584 C C . TRP A 1 70 ? 13.320 5.275 -10.454 1.00 93.44 70 TRP A C 1
ATOM 586 O O . TRP A 1 70 ? 14.152 4.522 -9.946 1.00 93.44 70 TRP A O 1
ATOM 596 N N . ARG A 1 71 ? 13.427 5.663 -11.733 1.00 91.12 71 ARG A N 1
ATOM 597 C CA . ARG A 1 71 ? 14.575 5.279 -12.572 1.00 91.12 71 ARG A CA 1
ATOM 598 C C . ARG A 1 71 ? 15.892 5.861 -12.074 1.00 91.12 71 ARG A C 1
ATOM 600 O O . ARG A 1 71 ? 16.894 5.157 -12.118 1.00 91.12 71 ARG A O 1
ATOM 607 N N . GLU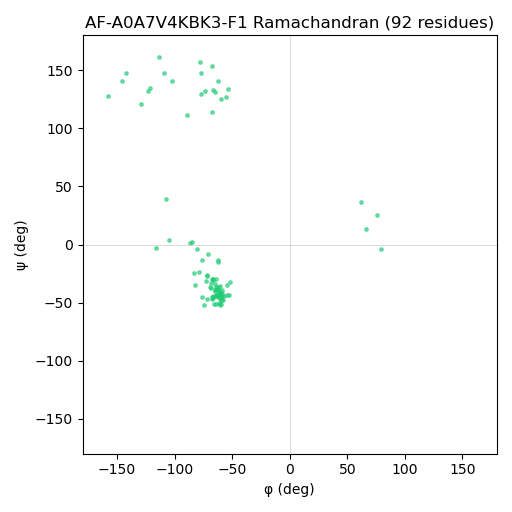 A 1 72 ? 15.886 7.096 -11.581 1.00 90.38 72 GLU A N 1
ATOM 608 C CA . GLU A 1 72 ? 17.066 7.737 -10.978 1.00 90.38 72 GLU A CA 1
ATOM 609 C C . GLU A 1 72 ? 17.498 7.052 -9.669 1.00 90.38 72 GLU A C 1
ATOM 611 O O . GLU A 1 72 ? 18.684 6.994 -9.343 1.00 90.38 72 GLU A O 1
ATOM 616 N N . ILE A 1 73 ? 16.547 6.468 -8.934 1.00 88.12 73 ILE A N 1
ATOM 617 C CA . ILE A 1 73 ? 16.843 5.656 -7.747 1.00 88.12 73 ILE A CA 1
ATOM 618 C C . ILE A 1 73 ? 17.471 4.321 -8.160 1.00 88.12 73 ILE A C 1
ATOM 620 O O . ILE A 1 73 ? 18.505 3.927 -7.621 1.00 88.12 73 ILE A O 1
ATOM 624 N N . LEU A 1 74 ? 16.883 3.639 -9.149 1.00 85.00 74 LEU A N 1
ATOM 625 C CA . LEU A 1 74 ? 17.376 2.345 -9.631 1.00 85.00 74 LEU A CA 1
ATOM 626 C C . LEU A 1 74 ? 18.733 2.427 -10.337 1.00 85.00 74 LEU A C 1
ATOM 628 O O . LEU A 1 74 ? 19.483 1.455 -10.303 1.00 85.00 74 LEU A O 1
ATOM 632 N N . SER A 1 75 ? 19.063 3.553 -10.974 1.00 85.25 75 SER A N 1
ATOM 633 C CA . SER A 1 75 ? 20.359 3.736 -11.639 1.00 85.25 75 SER A CA 1
ATOM 634 C C . SER A 1 75 ? 21.531 3.877 -10.660 1.00 85.25 75 SER A C 1
ATOM 636 O O . SER A 1 75 ? 22.679 3.891 -11.097 1.00 85.25 75 SER A O 1
ATOM 638 N N . GLY A 1 76 ? 21.263 3.994 -9.352 1.00 77.19 76 GLY A N 1
ATOM 639 C CA . GLY A 1 76 ? 22.271 4.274 -8.326 1.00 77.19 76 GLY A CA 1
ATOM 640 C C . GLY A 1 76 ? 22.671 5.750 -8.245 1.00 77.19 76 GLY A C 1
ATOM 641 O O . GLY A 1 76 ? 23.404 6.136 -7.336 1.00 77.19 76 GLY A O 1
ATOM 642 N N . GLU A 1 77 ? 22.147 6.593 -9.139 1.00 73.06 77 GLU A N 1
ATOM 643 C CA . GLU A 1 77 ? 22.405 8.034 -9.163 1.00 73.06 77 GLU A CA 1
ATOM 644 C C . GLU A 1 77 ? 21.906 8.712 -7.882 1.00 73.06 77 GLU A C 1
ATOM 646 O O . GLU A 1 77 ? 22.579 9.580 -7.333 1.00 73.06 77 GLU A O 1
ATOM 651 N N . TYR A 1 78 ? 20.775 8.249 -7.343 1.00 69.81 78 TYR A N 1
ATOM 652 C CA . TYR A 1 78 ? 20.277 8.698 -6.045 1.00 69.81 78 TYR A CA 1
ATOM 653 C C . TYR A 1 78 ? 21.268 8.440 -4.899 1.00 69.81 78 TYR A C 1
ATOM 655 O O . TYR A 1 78 ? 21.496 9.336 -4.090 1.00 69.81 78 TYR A O 1
ATOM 663 N N . 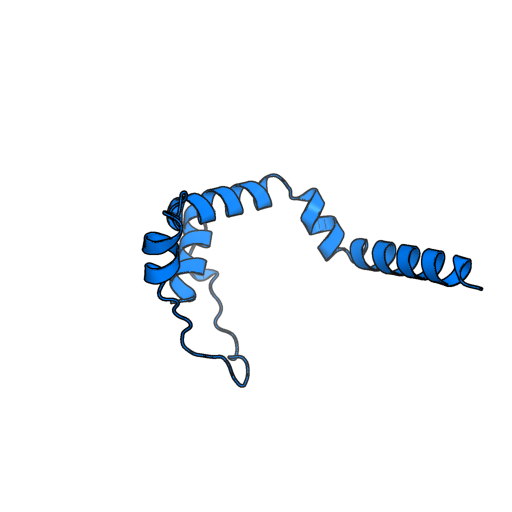MET A 1 79 ? 21.889 7.251 -4.837 1.00 69.44 79 MET A N 1
ATOM 664 C CA . MET A 1 79 ? 22.916 6.973 -3.820 1.00 69.44 79 MET A CA 1
ATOM 665 C C . MET A 1 79 ? 24.142 7.860 -4.029 1.00 69.44 79 MET A C 1
ATOM 667 O O . MET A 1 79 ? 24.637 8.435 -3.071 1.00 69.44 79 MET A O 1
ATOM 671 N N . ARG A 1 80 ? 24.556 8.081 -5.282 1.00 71.50 80 ARG A N 1
ATOM 672 C CA . ARG A 1 80 ? 25.669 8.982 -5.613 1.00 71.50 80 ARG A CA 1
ATOM 673 C C . ARG A 1 80 ? 25.411 10.428 -5.174 1.00 71.50 80 ARG A C 1
ATOM 675 O O . ARG A 1 80 ? 26.309 11.078 -4.647 1.00 71.50 80 ARG A O 1
ATOM 682 N N . ILE A 1 81 ? 24.194 10.939 -5.370 1.00 71.75 81 ILE A N 1
ATOM 683 C CA . ILE A 1 81 ? 23.789 12.271 -4.896 1.00 71.75 81 ILE A CA 1
ATOM 684 C C . ILE A 1 81 ? 23.753 12.308 -3.366 1.00 71.75 81 ILE A C 1
ATOM 686 O O . ILE A 1 81 ? 24.282 13.248 -2.779 1.00 71.75 81 ILE A O 1
ATOM 690 N N . ALA A 1 82 ? 23.161 11.299 -2.721 1.00 70.31 82 ALA A N 1
ATOM 691 C CA . ALA A 1 82 ? 23.089 11.218 -1.265 1.00 70.31 82 ALA A CA 1
ATOM 692 C C . ALA A 1 82 ? 24.488 11.181 -0.626 1.00 70.31 82 ALA A C 1
ATOM 694 O O . ALA A 1 82 ? 24.737 11.928 0.317 1.00 70.31 82 ALA A O 1
ATOM 695 N N . ASP A 1 83 ? 25.408 10.395 -1.189 1.00 74.06 83 ASP A N 1
ATOM 696 C CA . ASP A 1 83 ? 26.802 10.305 -0.750 1.00 74.06 83 ASP A CA 1
ATOM 697 C C . ASP A 1 83 ? 27.540 11.637 -0.936 1.00 74.06 83 ASP A C 1
ATOM 699 O O . ASP A 1 83 ? 28.224 12.097 -0.023 1.00 74.06 83 ASP A O 1
ATOM 703 N N . ASN A 1 84 ? 27.356 12.305 -2.082 1.00 75.50 84 ASN A N 1
ATOM 704 C CA . ASN A 1 84 ? 27.954 13.616 -2.339 1.00 75.50 84 ASN A CA 1
ATOM 705 C C . ASN A 1 84 ? 27.446 14.674 -1.350 1.00 75.50 84 ASN A C 1
ATOM 707 O O . ASN A 1 84 ? 28.251 15.402 -0.778 1.00 75.50 84 ASN A O 1
ATOM 711 N N . VAL A 1 85 ? 26.136 14.730 -1.095 1.00 72.88 85 VAL A N 1
ATOM 712 C CA . VAL A 1 85 ? 25.548 15.661 -0.118 1.00 72.88 85 VAL A CA 1
ATOM 713 C C . VAL A 1 85 ? 26.068 15.378 1.289 1.00 72.88 85 VAL A C 1
ATOM 715 O O . VAL A 1 85 ? 26.448 16.314 1.990 1.00 72.88 85 VAL A O 1
ATOM 718 N N . LEU A 1 86 ? 26.149 14.105 1.694 1.00 68.81 86 LEU A N 1
ATOM 719 C CA . LEU A 1 86 ? 26.743 13.733 2.978 1.00 68.81 86 LEU A CA 1
ATOM 720 C C . LEU A 1 86 ? 28.207 14.179 3.053 1.00 68.81 86 LEU A C 1
ATOM 722 O O . LEU A 1 86 ? 28.623 14.734 4.062 1.00 68.81 86 LEU A O 1
ATOM 726 N N . SER A 1 87 ? 28.973 13.979 1.978 1.00 71.81 87 SER A N 1
ATOM 727 C CA . SER A 1 87 ? 30.385 14.363 1.920 1.00 71.81 87 SER A CA 1
ATOM 728 C C . SER A 1 87 ? 30.591 15.878 2.014 1.00 71.81 87 SER A C 1
ATOM 730 O O . SER A 1 87 ? 31.488 16.309 2.729 1.00 71.81 87 SER A O 1
ATOM 732 N N . THR A 1 88 ? 29.731 16.683 1.376 1.00 72.94 88 THR A N 1
ATOM 733 C CA . THR A 1 88 ? 29.757 18.153 1.460 1.00 72.94 88 THR A CA 1
ATOM 734 C C . THR A 1 88 ? 29.394 18.641 2.860 1.00 72.94 88 THR A C 1
ATOM 736 O O . THR A 1 88 ? 30.092 19.470 3.432 1.00 72.94 88 THR A O 1
ATOM 739 N N . ILE A 1 89 ? 28.347 18.073 3.464 1.00 72.38 89 ILE A N 1
ATOM 740 C CA . ILE A 1 89 ? 27.958 18.415 4.839 1.00 72.38 89 ILE A CA 1
ATOM 741 C C . ILE A 1 89 ? 29.077 18.055 5.825 1.00 72.38 89 ILE A C 1
ATOM 743 O O . ILE A 1 89 ? 29.330 18.801 6.763 1.00 72.38 89 ILE A O 1
ATOM 747 N N . LEU A 1 90 ? 29.759 16.925 5.622 1.00 67.31 90 LEU A N 1
ATOM 748 C CA . LEU A 1 90 ? 30.869 16.504 6.476 1.00 67.31 90 LEU A CA 1
ATOM 749 C C . LEU A 1 90 ? 32.141 17.337 6.253 1.00 67.31 90 LEU A C 1
ATOM 751 O O . LEU A 1 90 ? 32.880 17.540 7.214 1.00 67.31 90 LEU A O 1
ATOM 755 N N . SER A 1 91 ? 32.390 17.844 5.039 1.00 70.00 91 SER A N 1
ATOM 756 C CA . SER A 1 91 ? 33.525 18.740 4.771 1.00 70.00 91 SER A CA 1
ATOM 757 C C . SER A 1 91 ? 33.350 20.134 5.369 1.00 70.00 91 SER A C 1
ATOM 759 O O . SER A 1 91 ? 34.344 20.761 5.706 1.00 70.00 91 SER A O 1
ATOM 761 N N . ASP A 1 92 ? 32.110 20.598 5.545 1.00 63.62 92 ASP A N 1
ATOM 762 C CA . ASP A 1 92 ? 31.804 21.904 6.149 1.00 63.62 92 ASP A CA 1
ATOM 763 C C . ASP A 1 92 ? 31.865 21.889 7.696 1.00 63.62 92 ASP A C 1
ATOM 765 O O . ASP A 1 92 ? 31.685 22.922 8.342 1.00 63.62 92 ASP A O 1
ATOM 769 N N . VAL A 1 93 ? 32.094 20.716 8.306 1.00 59.44 93 VAL A N 1
ATOM 770 C CA . VAL A 1 93 ? 32.183 20.508 9.768 1.00 59.44 93 VAL A CA 1
ATOM 771 C C . VAL A 1 93 ? 33.641 20.310 10.244 1.00 59.44 93 VAL A C 1
ATOM 773 O O . VAL A 1 93 ? 33.880 20.098 11.435 1.00 59.44 93 VAL A O 1
ATOM 776 N N . GLN A 1 94 ? 34.629 20.431 9.347 1.00 46.44 94 GLN A N 1
ATOM 777 C CA . GLN A 1 94 ? 36.063 20.544 9.670 1.00 46.44 94 GLN A CA 1
ATOM 778 C C . GLN A 1 94 ? 36.574 21.967 9.450 1.00 46.44 94 GLN A C 1
ATOM 780 O O . GLN A 1 94 ? 37.438 22.387 10.254 1.00 46.44 94 GLN A O 1
#

Nearest PDB structures (foldseek):
  2hun-assembly1_B  TM=9.739E-01  e=6.341E-05  Pyrococcus horikoshii OT3
  2hun-assembly1_A  TM=8.840E-01  e=1.143E-04  Pyrococcus horikoshii OT3

Secondary structure (DSSP, 8-state):
-HHHHHHHHHHHTT--GGG----PPPTT--S------HHHHHHH----SS-HHHHHHHHHHHHHHTHHHHHHHHTSHHHHHHHHHHHHHHHTT-

InterPro domains:
  IPR016040 NAD(P)-binding domain [PF16363] (11-59)
  IPR036291 NAD(P)-binding domain superfamily [SSF51735] (3-83)

Solvent-accessible surface area (backbone atoms only — not comparable to full-atom values): 6032 Å² total; per-residue (Å²): 109,78,65,58,58,55,52,49,53,29,55,78,70,76,44,68,76,85,75,68,74,92,70,87,78,64,91,86,66,80,91,77,88,85,83,86,59,65,63,51,34,70,78,70,65,52,70,85,90,66,54,70,75,55,51,52,50,54,49,52,52,48,54,67,76,41,46,70,65,58,48,41,50,72,70,46,52,46,57,54,50,53,52,49,52,52,50,52,58,56,60,76,74,112

Foldseek 3Di:
DVVVLVVLLCVLVVHDPVPDDDDDDDVPDDPDDDDDCVVCCVPVVDDDPDDPSRVSSVVSVCCVVPVVVVVCVVVCVVVVVVVVVVVVVVVVVD

Organism: Fervidobacterium pennivorans (NCBI:txid93466)

Mean predicted aligned error: 7.64 Å

pLDDT: mean 89.57, std 11.35, range [46.44, 98.5]

Radius of gyration: 20.0 Å; Cα contacts (8 Å, |Δi|>4): 21; chains: 1; bounding box: 50×40×38 Å